Protein AF-A0A1M3D005-F1 (afdb_monomer_lite)

Radius of gyration: 16.4 Å; chains: 1; bounding box: 32×30×52 Å

Foldseek 3Di:
DDDPPPPCPPVNLVVLVVVLVVLVVVLVVLVVCVVVPVDDPVSVVVNVVSVQVNQQSVQVNVVCHDPSHRDPPVPVPDPPPDPD

Structure (mmCIF, N/CA/C/O backbone):
data_AF-A0A1M3D005-F1
#
_entry.id   AF-A0A1M3D005-F1
#
loop_
_atom_site.group_PDB
_atom_site.id
_atom_site.type_symbol
_atom_site.label_atom_id
_atom_site.label_alt_id
_atom_site.label_comp_id
_atom_site.label_asym_id
_atom_site.label_entity_id
_atom_site.label_seq_id
_atom_site.pdbx_PDB_ins_code
_atom_site.Cartn_x
_atom_site.Cartn_y
_atom_site.Cartn_z
_atom_site.occupancy
_atom_site.B_iso_or_equiv
_atom_site.auth_seq_id
_atom_site.auth_comp_id
_atom_site.auth_asym_id
_atom_site.auth_atom_id
_atom_site.pdbx_PDB_model_num
ATOM 1 N N . MET A 1 1 ? 14.731 4.132 -34.662 1.00 36.12 1 MET A N 1
ATOM 2 C CA . MET A 1 1 ? 13.857 4.205 -33.472 1.00 36.12 1 MET A CA 1
ATOM 3 C C . MET A 1 1 ? 14.470 3.314 -32.410 1.00 36.12 1 MET A C 1
ATOM 5 O O . MET A 1 1 ? 14.427 2.104 -32.565 1.00 36.12 1 MET A O 1
ATOM 9 N N . GLY A 1 2 ? 15.161 3.905 -31.433 1.00 36.41 2 GLY A N 1
ATOM 10 C CA . GLY A 1 2 ? 15.753 3.157 -30.324 1.00 36.41 2 GLY A CA 1
ATOM 11 C C . GLY A 1 2 ? 14.674 2.840 -29.299 1.00 36.41 2 GLY A C 1
ATOM 12 O O . GLY A 1 2 ? 13.957 3.742 -28.875 1.00 36.41 2 GLY A O 1
ATOM 13 N N . ILE A 1 3 ? 14.532 1.564 -28.956 1.00 46.50 3 ILE A N 1
ATOM 14 C CA . ILE A 1 3 ? 13.700 1.120 -27.841 1.00 46.50 3 ILE A CA 1
ATOM 15 C C . ILE A 1 3 ? 14.399 1.634 -26.582 1.00 46.50 3 ILE A C 1
ATOM 17 O O . ILE A 1 3 ? 15.539 1.264 -26.312 1.00 46.50 3 ILE A O 1
ATOM 21 N N . ILE A 1 4 ? 13.755 2.554 -25.868 1.00 46.72 4 ILE A N 1
ATOM 22 C CA . ILE A 1 4 ? 14.199 2.980 -24.543 1.00 46.72 4 ILE A CA 1
ATOM 23 C C . ILE A 1 4 ? 13.870 1.805 -23.620 1.00 46.72 4 ILE A C 1
ATOM 25 O O . ILE A 1 4 ? 12.757 1.697 -23.117 1.00 46.72 4 ILE A O 1
ATOM 29 N N . GLU A 1 5 ? 14.806 0.868 -23.474 1.00 46.97 5 GLU A N 1
ATOM 30 C CA . GLU A 1 5 ? 14.781 -0.077 -22.362 1.00 46.97 5 GLU A CA 1
ATOM 31 C C . GLU A 1 5 ? 15.025 0.732 -21.093 1.00 46.97 5 GLU A C 1
ATOM 33 O O . GLU A 1 5 ? 16.159 1.046 -20.722 1.00 46.97 5 GLU A O 1
ATOM 38 N N . GLU A 1 6 ? 13.928 1.118 -20.452 1.00 52.22 6 GLU A N 1
ATOM 39 C CA . GLU A 1 6 ? 13.904 1.715 -19.127 1.00 52.22 6 GLU A CA 1
ATOM 40 C C . GLU A 1 6 ? 14.343 0.639 -18.124 1.00 52.22 6 GLU A C 1
ATOM 42 O O . GLU A 1 6 ? 13.555 -0.035 -17.465 1.00 52.22 6 GLU A O 1
ATOM 47 N N . SER A 1 7 ? 15.653 0.401 -18.093 1.00 54.44 7 SER A N 1
ATOM 48 C CA . SER A 1 7 ? 16.301 -0.484 -17.141 1.00 54.44 7 SER A CA 1
ATOM 49 C C . SER A 1 7 ? 16.120 0.129 -15.760 1.00 54.44 7 SER A C 1
ATOM 51 O O . SER A 1 7 ? 16.900 0.993 -15.360 1.00 54.44 7 SER A O 1
ATOM 53 N N . ILE A 1 8 ? 15.087 -0.296 -15.029 1.00 56.56 8 ILE A N 1
ATOM 54 C CA . ILE A 1 8 ? 14.944 0.024 -13.608 1.00 56.56 8 ILE A CA 1
ATOM 55 C C . ILE A 1 8 ? 16.259 -0.385 -12.944 1.00 56.56 8 ILE A C 1
ATOM 57 O O . ILE A 1 8 ? 16.617 -1.566 -12.891 1.00 56.56 8 ILE A O 1
ATOM 61 N N . ASN A 1 9 ? 17.019 0.604 -12.476 1.00 66.19 9 ASN A N 1
ATOM 62 C CA . ASN A 1 9 ? 18.291 0.367 -11.822 1.00 66.19 9 ASN A CA 1
ATOM 63 C C . ASN A 1 9 ? 18.035 -0.574 -10.638 1.00 66.19 9 ASN A C 1
ATOM 65 O O . ASN A 1 9 ? 17.132 -0.346 -9.833 1.00 66.19 9 ASN A O 1
ATOM 69 N N . ARG A 1 10 ? 18.818 -1.649 -10.505 1.00 65.94 10 ARG A N 1
ATOM 70 C CA . ARG A 1 10 ? 18.643 -2.659 -9.443 1.00 65.94 10 ARG A CA 1
ATOM 71 C C . ARG A 1 10 ? 18.565 -2.033 -8.040 1.00 65.94 10 ARG A C 1
ATOM 73 O O . ARG A 1 10 ? 17.920 -2.593 -7.156 1.00 65.94 10 ARG A O 1
ATOM 80 N N . LYS A 1 11 ? 19.208 -0.875 -7.842 1.00 67.81 11 LYS A N 1
ATOM 81 C CA . LYS A 1 11 ? 19.136 -0.069 -6.612 1.00 67.81 11 LYS A CA 1
ATOM 82 C C . LYS A 1 11 ? 17.761 0.576 -6.396 1.00 67.81 11 LYS A C 1
ATOM 84 O O . LYS A 1 11 ? 17.259 0.529 -5.277 1.00 67.81 11 LYS A O 1
ATOM 89 N N . ASP A 1 12 ? 17.141 1.092 -7.450 1.00 74.94 12 ASP A N 1
ATOM 90 C CA . ASP A 1 12 ? 15.814 1.718 -7.401 1.00 74.94 12 ASP A CA 1
ATOM 91 C C . ASP A 1 12 ? 14.723 0.666 -7.168 1.00 74.94 12 ASP A C 1
ATOM 93 O O . ASP A 1 12 ? 13.830 0.869 -6.348 1.00 74.94 12 ASP A O 1
ATOM 97 N N . LEU A 1 13 ? 14.863 -0.522 -7.768 1.00 78.25 13 LEU A N 1
ATOM 98 C CA . LEU A 1 13 ? 13.972 -1.657 -7.502 1.00 78.25 13 LEU A CA 1
ATOM 99 C C . LEU A 1 13 ? 14.021 -2.102 -6.030 1.00 78.25 13 LEU A C 1
ATOM 101 O O . LEU A 1 13 ? 12.992 -2.412 -5.432 1.00 78.25 13 LEU A O 1
ATOM 105 N N . LEU A 1 14 ? 15.216 -2.147 -5.431 1.00 83.31 14 LEU A N 1
ATOM 106 C CA . LEU A 1 14 ? 15.376 -2.469 -4.008 1.00 83.31 14 LEU A CA 1
ATOM 107 C C . LEU A 1 14 ? 14.769 -1.385 -3.108 1.00 83.31 14 LEU A C 1
ATOM 109 O O . LEU A 1 14 ? 14.148 -1.714 -2.096 1.00 83.31 14 LEU A O 1
ATOM 113 N N . ALA A 1 15 ? 14.914 -0.112 -3.482 1.00 86.00 15 ALA A N 1
ATOM 114 C CA . ALA A 1 15 ? 14.321 1.005 -2.757 1.00 86.00 15 ALA A CA 1
ATOM 115 C C . ALA A 1 15 ? 12.783 0.967 -2.802 1.00 86.00 15 ALA A C 1
ATOM 117 O O . ALA A 1 15 ? 12.145 1.073 -1.754 1.00 86.00 15 ALA A O 1
ATOM 118 N N . GLU A 1 16 ? 12.183 0.735 -3.973 1.00 85.19 16 GLU A N 1
ATOM 119 C CA . GLU A 1 16 ? 10.724 0.621 -4.114 1.00 85.19 16 GLU A CA 1
ATOM 120 C C . GLU A 1 16 ? 10.176 -0.616 -3.386 1.00 85.19 16 GLU A C 1
ATOM 122 O O . GLU A 1 16 ? 9.153 -0.523 -2.710 1.00 85.19 16 GLU A O 1
ATOM 127 N N . LYS A 1 17 ? 10.888 -1.754 -3.394 1.00 86.88 17 LYS A N 1
ATOM 128 C CA . LYS A 1 17 ? 10.507 -2.932 -2.590 1.00 86.88 17 LYS A CA 1
ATOM 129 C C . LYS A 1 17 ? 10.523 -2.651 -1.087 1.00 86.88 17 LYS A C 1
ATOM 131 O O . LYS A 1 17 ? 9.604 -3.061 -0.380 1.00 86.88 17 LYS A O 1
ATOM 136 N N . LYS A 1 18 ? 11.541 -1.944 -0.587 1.00 91.75 18 LYS A N 1
ATOM 137 C CA . LYS A 1 18 ? 11.606 -1.553 0.829 1.00 91.75 18 LYS A CA 1
ATOM 138 C C . LYS A 1 18 ? 10.455 -0.612 1.191 1.00 91.75 18 LYS A C 1
ATOM 140 O O . LYS A 1 18 ? 9.795 -0.802 2.209 1.00 91.75 18 LYS A O 1
ATOM 145 N N . LYS A 1 19 ? 10.169 0.356 0.322 1.00 90.44 19 LYS A N 1
ATOM 146 C CA . LYS A 1 19 ? 9.040 1.276 0.477 1.00 90.44 19 LYS A CA 1
ATOM 147 C C . LYS A 1 19 ? 7.696 0.543 0.490 1.00 90.44 19 LYS A C 1
ATOM 149 O O . LYS A 1 19 ? 6.852 0.860 1.323 1.00 90.44 19 LYS A O 1
ATOM 154 N N . LEU A 1 20 ? 7.512 -0.464 -0.369 1.00 90.06 20 LEU A N 1
ATOM 155 C CA . LEU A 1 20 ? 6.321 -1.316 -0.361 1.00 90.06 20 LEU A CA 1
ATOM 156 C C . LEU A 1 20 ? 6.152 -2.032 0.984 1.00 90.06 20 LEU A C 1
ATOM 158 O O . LEU A 1 20 ? 5.070 -2.006 1.561 1.00 90.06 20 LEU A O 1
ATOM 162 N N . GLN A 1 21 ? 7.226 -2.621 1.518 1.00 92.06 21 GLN A N 1
ATOM 163 C CA . GLN A 1 21 ? 7.190 -3.292 2.822 1.00 92.06 21 GLN A CA 1
ATOM 164 C C . GLN A 1 21 ? 6.802 -2.337 3.960 1.00 92.06 21 GLN A C 1
ATOM 166 O O . GLN A 1 21 ? 6.008 -2.704 4.826 1.00 92.06 21 GLN A O 1
ATOM 171 N N . GLU A 1 22 ? 7.328 -1.111 3.955 1.00 94.81 22 GLU A N 1
ATOM 172 C CA . GLU A 1 22 ? 6.971 -0.088 4.944 1.00 94.81 22 GLU A CA 1
ATOM 173 C C . GLU A 1 22 ? 5.500 0.338 4.827 1.00 94.81 22 GLU A C 1
ATOM 175 O O . GLU A 1 22 ? 4.824 0.483 5.846 1.00 94.81 22 GLU A O 1
ATOM 180 N N . LEU A 1 23 ? 4.980 0.498 3.605 1.00 92.12 23 LEU A N 1
ATOM 181 C CA . LEU A 1 23 ? 3.574 0.837 3.369 1.00 92.12 23 LEU A CA 1
ATOM 182 C C . LEU A 1 23 ? 2.625 -0.284 3.813 1.00 92.12 23 LEU A C 1
ATOM 184 O O . LEU A 1 23 ? 1.657 0.000 4.511 1.00 92.12 23 LEU A O 1
ATOM 188 N N . LEU A 1 24 ? 2.934 -1.543 3.490 1.00 90.88 24 LEU A N 1
ATOM 189 C CA . LEU A 1 24 ? 2.151 -2.711 3.921 1.00 90.88 24 LEU A CA 1
ATOM 190 C C . LEU A 1 24 ? 2.143 -2.870 5.445 1.00 90.88 24 LEU A C 1
ATOM 192 O O . LEU A 1 24 ? 1.147 -3.286 6.033 1.00 90.88 24 LEU A O 1
ATOM 196 N N . LYS A 1 25 ? 3.255 -2.537 6.112 1.00 94.12 25 LYS A N 1
ATOM 197 C CA . LYS A 1 25 ? 3.305 -2.528 7.576 1.00 94.12 25 LYS A CA 1
ATOM 198 C C . LYS A 1 25 ? 2.366 -1.463 8.151 1.00 94.12 25 LYS A C 1
ATOM 200 O O . LYS A 1 25 ? 1.590 -1.775 9.048 1.00 94.12 25 LYS A O 1
ATOM 205 N N . LYS A 1 26 ? 2.405 -0.241 7.610 1.00 92.00 26 LYS A N 1
ATOM 206 C CA . LYS A 1 26 ? 1.523 0.851 8.044 1.00 92.00 26 LYS A CA 1
ATOM 207 C C . LYS A 1 26 ? 0.050 0.559 7.772 1.00 92.00 26 LYS A C 1
ATOM 209 O O . LYS A 1 26 ? -0.780 0.858 8.618 1.00 92.00 26 LYS A O 1
ATOM 214 N N . GLU A 1 27 ? -0.274 -0.055 6.634 1.00 93.31 27 GLU A N 1
ATOM 215 C CA . GLU A 1 27 ? -1.638 -0.511 6.347 1.00 93.31 27 GLU A CA 1
ATOM 216 C C . GLU A 1 27 ? -2.145 -1.428 7.464 1.00 93.31 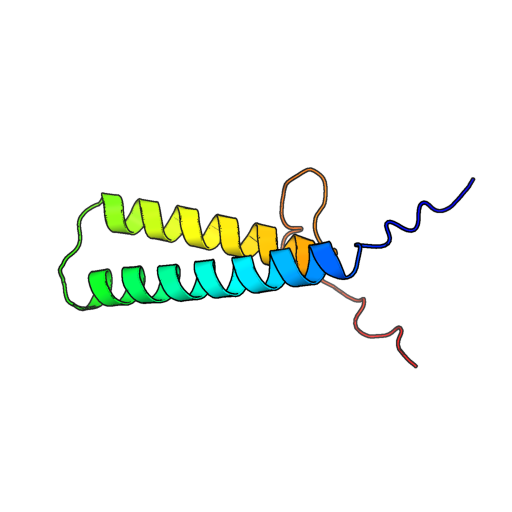27 GLU A C 1
ATOM 218 O O . GLU A 1 27 ? -3.191 -1.153 8.044 1.00 93.31 27 GLU A O 1
ATOM 223 N N . LYS A 1 28 ? -1.360 -2.443 7.846 1.00 92.19 28 LYS A N 1
ATOM 224 C CA . LYS A 1 28 ? -1.721 -3.364 8.934 1.00 92.19 28 LYS A CA 1
ATOM 225 C C . LYS A 1 28 ? -1.873 -2.674 10.287 1.00 92.19 28 LYS A C 1
ATOM 227 O O . LYS A 1 28 ? -2.758 -3.041 11.051 1.00 92.19 28 LYS A O 1
ATOM 232 N N . GLU A 1 29 ? -1.019 -1.704 10.607 1.00 91.38 29 GLU A N 1
ATOM 233 C CA . GLU A 1 29 ? -1.112 -0.936 11.857 1.00 91.38 29 GLU A CA 1
ATOM 234 C C . GLU A 1 29 ? -2.415 -0.121 11.917 1.00 91.38 29 GLU A C 1
ATOM 236 O O . GLU A 1 29 ? -3.098 -0.114 12.947 1.00 91.38 29 GLU A O 1
ATOM 241 N N . ILE A 1 30 ? -2.802 0.507 10.802 1.00 89.00 30 ILE A N 1
ATOM 242 C CA . ILE A 1 30 ? -4.057 1.259 10.696 1.00 89.00 30 ILE A CA 1
ATOM 243 C C . ILE A 1 30 ? -5.256 0.308 10.719 1.00 89.00 30 ILE A C 1
ATOM 245 O O . ILE A 1 30 ? -6.180 0.530 11.493 1.00 89.00 30 ILE A O 1
ATOM 249 N N . GLU A 1 31 ? -5.243 -0.782 9.947 1.00 88.69 31 GLU A N 1
ATOM 250 C CA . GLU A 1 31 ? -6.308 -1.797 9.963 1.00 88.69 31 GLU A CA 1
ATOM 251 C C . GLU A 1 31 ? -6.503 -2.404 11.354 1.00 88.69 31 GLU A C 1
ATOM 253 O O . GLU A 1 31 ? -7.638 -2.586 11.800 1.00 88.69 31 GLU A O 1
ATOM 258 N N . HIS A 1 32 ? -5.412 -2.673 12.071 1.00 89.69 32 HIS A N 1
ATOM 259 C CA . HIS A 1 32 ? -5.479 -3.139 13.448 1.00 89.69 32 HIS A CA 1
ATOM 260 C C . HIS A 1 32 ? -6.129 -2.089 14.355 1.00 89.69 32 HIS A C 1
ATOM 262 O O . HIS A 1 32 ? -7.064 -2.423 15.075 1.00 89.69 32 HIS A O 1
ATOM 268 N N . SER A 1 33 ? -5.707 -0.824 14.259 1.00 86.25 33 SER A N 1
ATOM 269 C CA . SER A 1 33 ? -6.274 0.298 15.028 1.00 86.25 33 SER A CA 1
ATOM 270 C C . SER A 1 33 ? -7.773 0.495 14.755 1.00 86.25 33 SER A C 1
ATOM 272 O O . SER A 1 33 ? -8.562 0.680 15.683 1.00 86.25 33 SER A O 1
ATOM 274 N N . LEU A 1 34 ? -8.183 0.370 13.488 1.00 85.06 34 LEU A N 1
ATOM 275 C CA . LEU A 1 34 ? -9.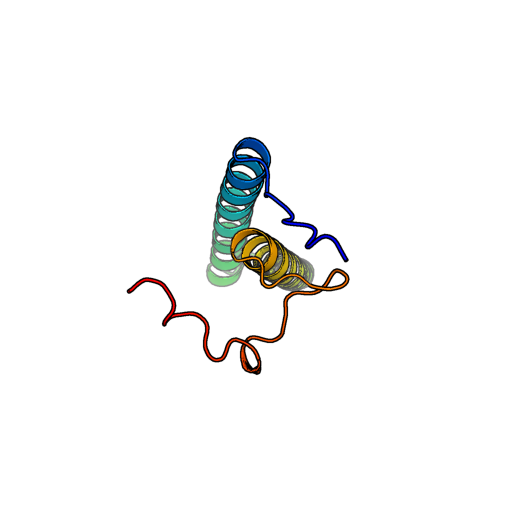586 0.391 13.065 1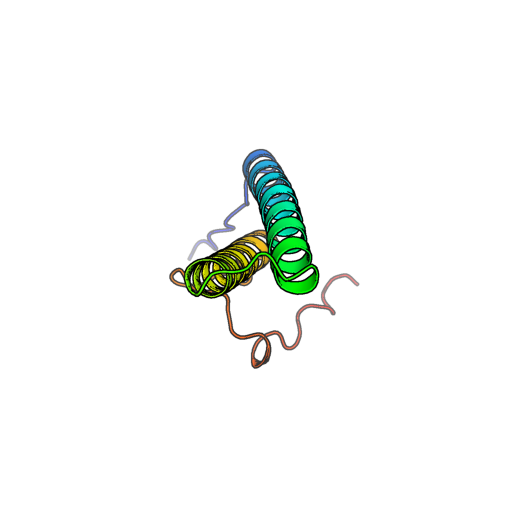.00 85.06 34 LEU A CA 1
ATOM 276 C C . LEU A 1 34 ? -10.375 -0.785 13.659 1.00 85.06 34 LEU A C 1
ATOM 278 O O . LEU A 1 34 ? -11.506 -0.606 14.105 1.00 85.06 34 LEU A O 1
ATOM 282 N N . THR A 1 35 ? -9.771 -1.974 13.702 1.00 84.38 35 THR A N 1
ATOM 283 C CA . THR A 1 35 ? -10.403 -3.204 14.207 1.00 84.38 35 THR A CA 1
ATOM 284 C C . THR A 1 35 ? -10.574 -3.191 15.726 1.00 84.38 35 THR A C 1
ATOM 286 O O . THR A 1 35 ? -11.602 -3.638 16.229 1.00 84.38 35 THR A O 1
ATOM 289 N N . VAL A 1 36 ? -9.599 -2.665 16.475 1.00 86.69 36 VAL A N 1
ATOM 290 C CA . VAL A 1 36 ? -9.658 -2.585 17.949 1.00 86.69 36 VAL A CA 1
ATOM 291 C C . VAL A 1 36 ? -10.507 -1.415 18.461 1.00 86.69 36 VAL A C 1
ATOM 293 O O . VAL A 1 36 ? -10.611 -1.212 19.668 1.00 86.69 36 VAL A O 1
ATOM 296 N N . GLY A 1 37 ? -11.149 -0.658 17.564 1.00 73.62 37 GLY A N 1
ATOM 297 C CA . GLY A 1 37 ? -12.112 0.388 17.916 1.00 73.62 37 GLY A CA 1
ATOM 298 C C . GLY A 1 37 ? -11.490 1.733 18.295 1.00 73.62 37 GLY A C 1
ATOM 299 O O . GLY A 1 37 ? -12.210 2.644 18.694 1.00 73.62 37 GLY A O 1
ATOM 300 N N . THR A 1 38 ? -10.174 1.894 18.145 1.00 69.94 38 THR A N 1
ATOM 301 C CA . THR A 1 38 ? -9.485 3.180 18.299 1.00 69.94 38 THR A CA 1
ATOM 302 C C . THR A 1 38 ? -9.409 3.867 16.936 1.00 69.94 38 THR A C 1
ATOM 304 O O . THR A 1 38 ? -8.354 3.869 16.303 1.00 69.94 38 THR A O 1
ATOM 307 N N . TYR A 1 39 ? -10.533 4.395 16.442 1.00 70.94 39 TYR A N 1
ATOM 308 C CA . TYR A 1 39 ? -10.578 5.045 15.129 1.00 70.94 39 TYR A CA 1
ATOM 309 C C . TYR A 1 39 ? -11.212 6.432 15.149 1.00 70.94 39 TYR A C 1
ATOM 311 O O . TYR A 1 39 ? -12.166 6.701 15.877 1.00 70.94 39 TYR A O 1
ATOM 319 N N . SER A 1 40 ? -10.687 7.296 14.283 1.00 74.56 40 SER A N 1
ATOM 320 C CA . SER A 1 40 ? -11.312 8.543 13.850 1.00 74.56 40 SER A CA 1
ATOM 321 C C . SER A 1 40 ? -11.632 8.461 12.351 1.00 74.56 40 SER A C 1
ATOM 323 O O . SER A 1 40 ? -11.162 7.562 11.649 1.00 74.56 40 SER A O 1
ATOM 325 N N . GLU A 1 41 ? -12.433 9.395 11.827 1.00 77.94 41 GLU A N 1
ATOM 326 C CA . GLU A 1 41 ? -12.660 9.517 10.374 1.00 77.94 41 GLU A CA 1
ATOM 327 C C . GLU A 1 41 ? -11.330 9.671 9.604 1.00 77.94 41 GLU A C 1
ATOM 329 O O . GLU A 1 41 ? -11.176 9.171 8.486 1.00 77.94 41 GLU A O 1
ATOM 334 N N . ASP A 1 42 ? -10.328 10.275 10.248 1.00 84.25 42 ASP A N 1
ATOM 335 C CA . ASP A 1 42 ? -8.985 10.441 9.698 1.00 84.25 42 ASP A CA 1
ATOM 336 C C . ASP A 1 42 ? -8.265 9.105 9.484 1.00 84.25 42 ASP A C 1
ATOM 338 O O . ASP A 1 42 ? -7.552 8.958 8.494 1.00 84.25 42 ASP A O 1
ATOM 342 N N . SER A 1 43 ? -8.504 8.097 10.331 1.00 83.69 43 SER A N 1
ATOM 343 C CA . SER A 1 43 ? -7.902 6.763 10.187 1.00 83.69 43 SER A CA 1
ATOM 344 C C . SER A 1 43 ? -8.344 6.065 8.894 1.00 83.69 43 SER A C 1
ATOM 346 O O . SER A 1 43 ? -7.545 5.409 8.227 1.00 83.69 43 SER A O 1
ATOM 348 N N . TRP A 1 44 ? -9.605 6.245 8.484 1.00 84.88 44 TRP A N 1
ATOM 349 C CA . TRP A 1 44 ? -10.110 5.714 7.213 1.00 84.88 44 TRP A CA 1
ATOM 350 C C . TRP A 1 44 ? -9.529 6.453 6.007 1.00 84.88 44 TRP A C 1
ATOM 352 O O . TRP A 1 44 ? -9.175 5.821 5.008 1.00 84.88 44 TRP A O 1
ATOM 362 N N . ARG A 1 45 ? -9.389 7.782 6.098 1.00 88.19 45 ARG A N 1
ATOM 363 C CA . ARG A 1 45 ? -8.730 8.588 5.055 1.00 88.19 45 ARG A CA 1
ATOM 364 C C . ARG A 1 45 ? -7.261 8.203 4.905 1.00 88.19 45 ARG A C 1
ATOM 366 O O . ARG A 1 45 ? -6.776 8.068 3.780 1.00 88.19 45 ARG A O 1
ATOM 373 N N . GLU A 1 46 ? -6.566 7.985 6.017 1.00 89.31 46 GLU A N 1
ATOM 374 C CA . GLU A 1 46 ? -5.175 7.544 6.022 1.00 89.31 46 GLU A CA 1
ATOM 375 C C . GLU A 1 46 ? -5.029 6.157 5.388 1.00 89.31 46 GLU A C 1
ATOM 377 O O . GLU A 1 46 ? -4.191 5.986 4.500 1.00 89.31 46 GLU A O 1
ATOM 382 N N . LEU A 1 47 ? -5.899 5.202 5.738 1.00 88.81 47 LEU A N 1
ATOM 383 C CA . LEU A 1 47 ? -5.908 3.866 5.134 1.00 88.81 47 LEU A CA 1
ATOM 384 C C . LEU A 1 47 ? -6.060 3.925 3.607 1.00 88.81 47 LEU A C 1
ATOM 386 O O . LEU A 1 47 ? -5.301 3.283 2.880 1.00 88.81 47 LEU A O 1
ATOM 390 N N . GLN A 1 48 ? -7.006 4.723 3.105 1.00 88.19 48 GLN A N 1
ATOM 391 C CA . GLN A 1 48 ? -7.218 4.896 1.662 1.00 88.19 48 GLN A CA 1
ATOM 392 C C . GLN A 1 48 ? -5.993 5.518 0.974 1.00 88.19 48 GLN A C 1
ATOM 394 O O . GLN A 1 48 ? -5.570 5.061 -0.089 1.00 88.19 48 GLN A O 1
ATOM 399 N N . CYS A 1 49 ? -5.368 6.515 1.606 1.00 90.31 49 CYS A N 1
ATOM 400 C CA . CYS A 1 49 ? -4.137 7.130 1.111 1.00 90.31 49 CYS A CA 1
ATOM 401 C C . CYS A 1 49 ? -2.975 6.123 1.043 1.00 90.31 49 CYS A C 1
ATOM 403 O O . CYS A 1 49 ? -2.222 6.109 0.064 1.00 90.31 49 CYS A O 1
ATOM 405 N N . ILE A 1 50 ? -2.829 5.255 2.050 1.00 90.06 50 ILE A N 1
ATOM 406 C CA . ILE A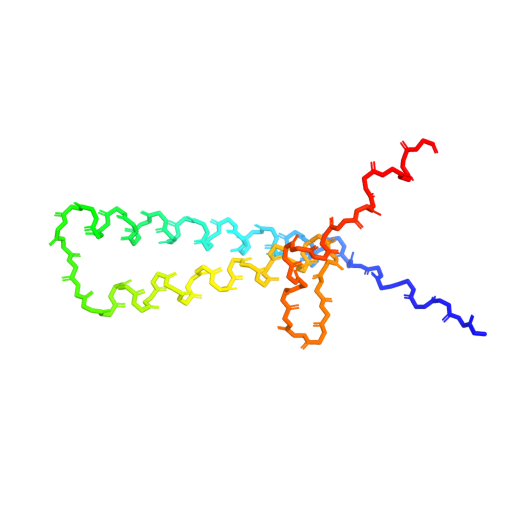 1 50 ? -1.803 4.204 2.055 1.00 90.06 50 ILE A CA 1
ATOM 407 C C . ILE A 1 50 ? -2.067 3.168 0.962 1.00 90.06 50 ILE A C 1
ATOM 409 O O . ILE A 1 50 ? -1.150 2.870 0.198 1.00 90.06 50 ILE A O 1
ATOM 413 N N . ARG A 1 51 ? -3.302 2.686 0.812 1.00 89.44 51 ARG A N 1
ATOM 414 C CA . ARG A 1 51 ? -3.676 1.723 -0.239 1.00 89.44 51 ARG A CA 1
ATOM 415 C C . ARG A 1 51 ? -3.415 2.243 -1.649 1.00 89.44 51 ARG A C 1
ATOM 417 O O . ARG A 1 51 ? -2.907 1.514 -2.503 1.00 89.44 51 ARG A O 1
ATOM 424 N N . HIS A 1 52 ? -3.684 3.524 -1.887 1.00 87.88 52 HIS A N 1
ATOM 425 C CA . HIS A 1 52 ? -3.354 4.162 -3.159 1.00 87.88 52 HIS A CA 1
ATOM 426 C C . HIS A 1 52 ? -1.833 4.203 -3.402 1.00 87.88 52 HIS A C 1
ATOM 428 O O . HIS A 1 52 ? -1.361 3.843 -4.481 1.00 87.88 52 HIS A O 1
ATOM 434 N N . LYS A 1 53 ? -1.036 4.550 -2.380 1.00 87.81 53 LYS A N 1
ATOM 435 C CA . LYS A 1 53 ? 0.436 4.527 -2.467 1.00 87.81 53 LYS A CA 1
ATOM 436 C C . LYS A 1 53 ? 0.995 3.121 -2.696 1.00 87.81 53 LYS A C 1
ATOM 438 O O . LYS A 1 53 ? 1.953 2.991 -3.454 1.00 87.81 53 LYS A O 1
ATOM 443 N N . ILE A 1 54 ? 0.410 2.098 -2.069 1.00 88.50 54 ILE A N 1
ATO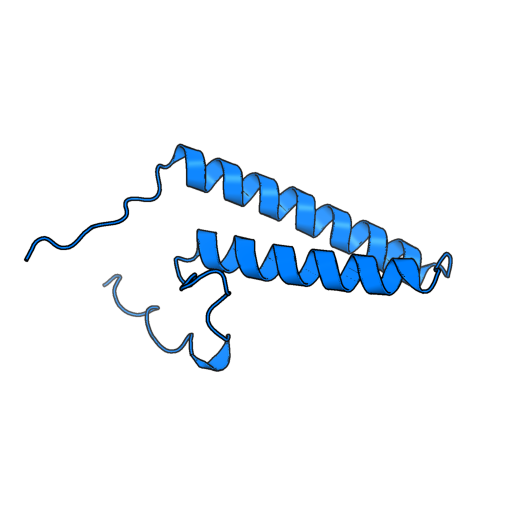M 444 C CA . ILE A 1 54 ? 0.752 0.686 -2.302 1.00 88.50 54 ILE A CA 1
ATOM 445 C C . ILE A 1 54 ? 0.535 0.355 -3.775 1.00 88.50 54 ILE A C 1
ATOM 447 O O . ILE A 1 54 ? 1.483 -0.051 -4.436 1.00 88.50 54 ILE A O 1
ATOM 451 N N . SER A 1 55 ? -0.652 0.653 -4.307 1.00 84.69 55 SER A N 1
ATOM 452 C CA . SER A 1 55 ? -0.999 0.379 -5.708 1.00 84.69 55 SER A CA 1
ATOM 453 C C . SER A 1 55 ? -0.017 1.033 -6.689 1.00 84.69 55 SER A C 1
ATOM 455 O O . SER A 1 55 ? 0.436 0.401 -7.642 1.00 84.69 55 SER A O 1
ATOM 457 N N . ILE A 1 56 ? 0.372 2.288 -6.434 1.00 83.50 56 ILE A N 1
ATOM 458 C CA . ILE A 1 56 ? 1.391 2.997 -7.223 1.00 83.50 56 ILE A CA 1
ATOM 459 C C . ILE A 1 56 ? 2.751 2.292 -7.145 1.00 83.50 56 ILE A C 1
ATOM 461 O O . ILE A 1 56 ? 3.398 2.088 -8.170 1.00 83.50 56 ILE A O 1
ATOM 465 N N . THR A 1 57 ? 3.217 1.946 -5.943 1.00 84.06 57 THR A N 1
ATOM 466 C CA . THR A 1 57 ? 4.530 1.312 -5.766 1.00 84.06 57 THR A CA 1
ATOM 467 C C . THR A 1 57 ? 4.559 -0.108 -6.342 1.00 84.06 57 THR A C 1
ATOM 469 O O . THR A 1 57 ? 5.543 -0.465 -6.984 1.00 84.06 57 THR A O 1
ATOM 472 N N . GLU A 1 58 ? 3.493 -0.896 -6.204 1.00 83.88 58 GLU A N 1
ATOM 473 C CA . GLU A 1 58 ? 3.363 -2.209 -6.853 1.00 83.88 58 GLU A CA 1
ATOM 474 C C . GLU A 1 58 ? 3.405 -2.083 -8.376 1.00 83.88 58 GLU A C 1
ATOM 476 O O . GLU A 1 58 ? 4.159 -2.795 -9.034 1.00 83.88 58 GLU A O 1
ATOM 481 N N . ALA A 1 59 ? 2.682 -1.116 -8.945 1.00 78.62 59 ALA A N 1
ATOM 482 C CA . ALA A 1 59 ? 2.726 -0.857 -10.377 1.00 78.62 59 ALA A CA 1
ATOM 483 C C . ALA A 1 59 ? 4.124 -0.447 -10.863 1.00 78.62 59 ALA A C 1
ATOM 485 O O . ALA A 1 59 ? 4.536 -0.870 -11.942 1.00 78.62 59 ALA A O 1
ATOM 486 N N . LYS A 1 60 ? 4.873 0.339 -10.077 1.00 79.56 60 LYS A N 1
ATOM 487 C CA . LYS A 1 60 ? 6.268 0.694 -10.393 1.00 79.56 60 LYS A CA 1
ATOM 488 C C . LYS A 1 60 ? 7.196 -0.517 -10.366 1.00 79.56 60 LYS A C 1
ATOM 490 O O . LYS A 1 60 ? 8.072 -0.620 -11.217 1.00 79.56 60 LYS A O 1
ATOM 495 N N . ILE A 1 61 ? 7.014 -1.417 -9.399 1.00 80.62 61 ILE A N 1
ATOM 496 C CA . ILE A 1 61 ? 7.810 -2.646 -9.276 1.00 80.62 61 ILE A CA 1
ATOM 497 C C . ILE A 1 61 ? 7.511 -3.603 -10.433 1.00 80.62 61 ILE A C 1
ATOM 499 O O . ILE A 1 61 ? 8.439 -4.168 -11.007 1.00 80.62 61 ILE A O 1
ATOM 503 N N . ASP A 1 62 ? 6.236 -3.749 -10.787 1.00 76.31 62 ASP A N 1
ATOM 504 C CA . ASP A 1 62 ? 5.774 -4.671 -11.827 1.00 76.31 62 ASP A CA 1
ATOM 505 C C . ASP A 1 62 ? 5.896 -4.083 -13.247 1.00 76.31 62 ASP A C 1
ATOM 507 O O . ASP A 1 62 ? 5.542 -4.739 -14.225 1.00 76.31 62 ASP A O 1
ATOM 511 N N . GLY A 1 63 ? 6.362 -2.835 -13.380 1.00 69.38 63 GLY A N 1
ATOM 512 C CA . GLY A 1 63 ? 6.468 -2.126 -14.660 1.00 69.38 63 GLY A CA 1
ATOM 513 C C . GLY A 1 63 ? 5.118 -1.758 -15.292 1.00 69.38 63 GLY A C 1
ATOM 514 O O . GLY A 1 63 ? 5.076 -1.248 -16.407 1.00 69.38 63 GLY A O 1
ATOM 515 N N . SER A 1 64 ? 4.003 -1.975 -14.586 1.00 69.25 64 SER A N 1
ATOM 516 C CA . SER A 1 64 ? 2.642 -1.625 -15.007 1.00 69.25 64 SER A CA 1
ATOM 517 C C . SER A 1 64 ? 2.241 -0.211 -14.559 1.00 69.25 64 SER A C 1
ATOM 519 O O . SER A 1 64 ? 1.097 0.016 -14.159 1.00 69.25 64 SER A O 1
ATOM 521 N N . PHE A 1 65 ? 3.197 0.722 -14.563 1.00 66.50 65 PHE A N 1
ATOM 522 C CA . PHE A 1 65 ? 3.030 2.118 -14.160 1.00 66.50 65 PHE A CA 1
ATOM 523 C C . PHE A 1 65 ? 3.113 3.010 -15.397 1.00 66.50 65 PHE A C 1
ATOM 525 O O . PHE A 1 65 ? 4.138 3.037 -16.072 1.00 66.50 65 PHE A O 1
ATOM 532 N N . TYR A 1 66 ? 2.038 3.732 -15.708 1.00 52.72 66 TYR A N 1
ATOM 533 C CA . TYR A 1 66 ? 1.977 4.592 -16.889 1.00 52.72 66 TYR A CA 1
ATOM 534 C C . TYR A 1 66 ? 1.330 5.928 -16.524 1.00 52.72 66 TYR A C 1
ATOM 536 O O . TYR A 1 66 ? 0.277 5.961 -15.894 1.00 52.72 66 TYR A O 1
ATOM 544 N N . ASN A 1 67 ? 1.967 7.041 -16.904 1.00 55.81 67 ASN A N 1
ATOM 545 C CA . ASN A 1 67 ? 1.480 8.408 -16.662 1.00 55.81 67 ASN A CA 1
ATOM 546 C C . ASN A 1 67 ? 1.088 8.731 -15.204 1.00 55.81 67 ASN A C 1
ATOM 548 O O . ASN A 1 67 ? 0.152 9.489 -14.967 1.00 55.81 67 ASN A O 1
ATOM 552 N N . GLY A 1 68 ? 1.816 8.199 -14.218 1.00 58.22 68 GLY A N 1
ATOM 553 C CA . GLY A 1 68 ? 1.609 8.545 -12.805 1.00 58.22 68 GLY A CA 1
ATOM 554 C C . GLY A 1 68 ? 0.553 7.712 -12.075 1.00 58.22 68 GLY A C 1
ATOM 555 O O . GLY A 1 68 ? 0.444 7.839 -10.859 1.00 58.22 68 GLY A O 1
ATOM 556 N N . GLU A 1 69 ? -0.151 6.824 -12.778 1.00 59.56 69 GLU A N 1
ATOM 557 C CA . GLU A 1 69 ? -1.211 5.980 -12.225 1.00 59.56 69 GLU A CA 1
ATOM 558 C C . GLU A 1 69 ? -0.882 4.484 -12.410 1.00 59.56 69 GLU A C 1
ATOM 560 O O . GLU A 1 69 ? -0.232 4.094 -13.393 1.00 59.56 69 GLU A O 1
ATOM 565 N N . PRO A 1 70 ? -1.309 3.610 -11.478 1.00 61.88 70 PRO A N 1
ATOM 566 C CA . PRO A 1 70 ? -1.269 2.174 -11.701 1.00 61.88 70 PRO A CA 1
ATOM 567 C C . PRO A 1 70 ? -2.241 1.816 -12.829 1.00 61.88 70 PRO A C 1
ATOM 569 O O . PRO A 1 70 ? -3.409 2.207 -12.805 1.00 61.88 70 PRO A O 1
ATOM 572 N N . VAL A 1 71 ? -1.777 1.051 -13.822 1.00 60.41 71 VAL A N 1
ATOM 573 C CA . VAL A 1 71 ? -2.672 0.526 -14.861 1.00 60.41 71 VAL A CA 1
ATOM 574 C C . VAL A 1 71 ? -3.774 -0.296 -14.172 1.00 60.41 71 VAL A C 1
ATOM 576 O O . VAL A 1 71 ? -3.445 -1.166 -13.357 1.00 60.41 71 VAL A O 1
ATOM 579 N N . PRO A 1 72 ? -5.067 -0.045 -14.467 1.00 56.16 72 PRO A N 1
ATOM 580 C CA . PRO A 1 72 ? -6.174 -0.765 -13.853 1.00 56.16 72 PRO A CA 1
ATOM 581 C C . PRO A 1 72 ? -5.964 -2.276 -13.919 1.00 56.16 72 PRO A C 1
ATOM 583 O O . PRO A 1 72 ? -5.599 -2.819 -14.961 1.00 56.16 72 PRO A O 1
ATOM 586 N N . GLN A 1 73 ? -6.242 -2.970 -12.817 1.00 50.44 73 GLN A N 1
ATOM 587 C CA . GLN A 1 73 ? -6.051 -4.419 -12.692 1.00 50.44 73 GLN A CA 1
ATOM 588 C C . GLN A 1 73 ? -6.820 -5.221 -13.768 1.00 50.44 73 GLN A C 1
ATOM 590 O O . GLN A 1 73 ? -6.437 -6.336 -14.108 1.00 50.44 73 GLN A O 1
ATOM 595 N N . THR A 1 74 ? -7.862 -4.631 -14.361 1.00 50.50 74 THR A N 1
ATOM 596 C CA . THR A 1 74 ? -8.644 -5.178 -15.482 1.00 50.50 74 THR A CA 1
ATOM 597 C C . THR A 1 74 ? -7.905 -5.168 -16.828 1.00 50.50 74 THR A C 1
ATOM 599 O O . THR A 1 74 ? -8.260 -5.937 -17.715 1.00 50.50 74 THR A O 1
ATOM 602 N N . LEU A 1 75 ? -6.865 -4.341 -16.984 1.00 47.75 75 LEU A N 1
ATOM 603 C CA . LEU A 1 75 ? -5.982 -4.280 -18.157 1.00 47.75 75 LEU A CA 1
ATOM 604 C C . LEU A 1 75 ? -4.684 -5.086 -17.967 1.00 47.75 75 LEU A C 1
ATOM 606 O O . LEU A 1 75 ? -3.875 -5.175 -18.887 1.00 47.75 75 LEU A O 1
ATOM 610 N N . ARG A 1 76 ? -4.496 -5.734 -16.808 1.00 50.84 76 ARG A N 1
ATOM 611 C CA . ARG A 1 76 ? -3.362 -6.627 -16.490 1.00 50.84 76 ARG A CA 1
ATOM 612 C C . ARG A 1 76 ? -3.429 -7.986 -17.213 1.00 50.84 76 ARG A C 1
ATOM 614 O O . ARG A 1 76 ? -2.892 -8.979 -16.725 1.00 50.84 76 ARG A O 1
ATOM 621 N N . MET A 1 77 ? -4.099 -8.064 -18.365 1.00 44.50 77 MET A N 1
ATOM 622 C CA . MET A 1 77 ? -4.202 -9.302 -19.132 1.00 44.50 77 MET A CA 1
ATOM 623 C C . MET A 1 77 ? -2.966 -9.509 -20.016 1.00 44.50 77 MET A C 1
ATOM 625 O O . MET A 1 77 ? -2.725 -8.768 -20.966 1.00 44.50 77 MET A O 1
ATOM 629 N N . SER A 1 78 ? -2.253 -10.596 -19.704 1.00 44.12 78 SER A N 1
ATOM 630 C CA . SER A 1 78 ? -1.349 -11.342 -20.590 1.00 44.12 78 SER A CA 1
ATOM 631 C C . SER A 1 78 ? 0.063 -10.784 -20.802 1.00 44.12 78 SER A C 1
ATOM 633 O O . SER A 1 78 ? 0.431 -10.441 -21.917 1.00 44.12 78 SER A O 1
ATOM 635 N N . ASN A 1 79 ? 0.914 -10.825 -19.772 1.00 40.69 79 ASN A N 1
ATOM 636 C CA . ASN A 1 79 ? 2.366 -10.971 -19.989 1.00 40.69 79 ASN A CA 1
ATOM 637 C C . ASN A 1 79 ? 3.012 -12.059 -19.106 1.00 40.69 79 ASN A C 1
ATOM 639 O O . ASN A 1 79 ? 4.229 -12.117 -18.975 1.00 40.69 79 ASN A O 1
ATOM 643 N N . THR A 1 80 ? 2.221 -12.983 -18.552 1.00 44.09 80 THR A N 1
ATOM 644 C CA . THR A 1 80 ? 2.728 -14.175 -17.845 1.00 44.09 80 THR A CA 1
ATOM 645 C C . THR A 1 80 ? 3.166 -15.319 -18.772 1.00 44.09 80 THR A C 1
ATOM 647 O O . THR A 1 80 ? 3.477 -16.390 -18.275 1.00 44.09 80 THR A O 1
ATOM 650 N N . ASN A 1 81 ? 3.256 -15.106 -20.093 1.00 41.44 81 ASN A N 1
ATOM 651 C CA . ASN A 1 81 ? 3.687 -16.125 -21.067 1.00 41.44 81 ASN A CA 1
ATOM 652 C C . ASN A 1 81 ? 4.779 -15.616 -22.031 1.00 41.44 81 ASN A C 1
ATOM 654 O O . ASN A 1 81 ? 4.626 -15.683 -23.248 1.00 41.44 81 ASN A O 1
ATOM 658 N N . LYS A 1 82 ? 5.884 -15.066 -21.509 1.00 39.34 82 LYS A N 1
ATOM 659 C CA . LYS A 1 82 ? 7.106 -14.813 -22.311 1.00 39.34 82 LYS A CA 1
ATOM 660 C C . LYS A 1 82 ? 8.412 -15.227 -21.621 1.00 39.34 82 LYS A C 1
ATOM 662 O O . LYS A 1 82 ? 9.476 -14.726 -21.966 1.00 39.34 82 LYS A O 1
ATOM 667 N N . TYR A 1 83 ? 8.324 -16.151 -20.669 1.00 44.19 83 TYR A N 1
ATOM 668 C CA . TYR A 1 83 ? 9.486 -16.875 -20.154 1.00 44.19 83 TYR A CA 1
ATOM 669 C C . TYR A 1 83 ? 9.324 -18.372 -20.456 1.00 44.19 83 TYR A C 1
ATOM 671 O O . TYR A 1 83 ? 9.258 -19.183 -19.539 1.00 44.19 83 TYR A O 1
ATOM 679 N N . GLU A 1 84 ? 9.211 -18.713 -21.741 1.00 38.22 84 GLU A N 1
ATOM 680 C CA . GLU A 1 84 ? 9.666 -20.005 -22.277 1.00 38.22 84 GLU A CA 1
ATOM 681 C C . GLU A 1 84 ? 10.776 -19.731 -23.291 1.00 38.22 84 GLU A C 1
ATOM 683 O O . GLU A 1 84 ? 10.614 -18.769 -24.082 1.00 38.22 84 GLU A O 1
#

pLDDT: mean 72.51, std 18.11, range [36.12, 94.81]

Secondary structure (DSSP, 8-state):
---------HHHHHHHHHHHHHHHHHHHHHHHHHHTT---HHHHHHHHHHHHHHHHHHHHHTT-EETTEEPPGGG--S-SS---

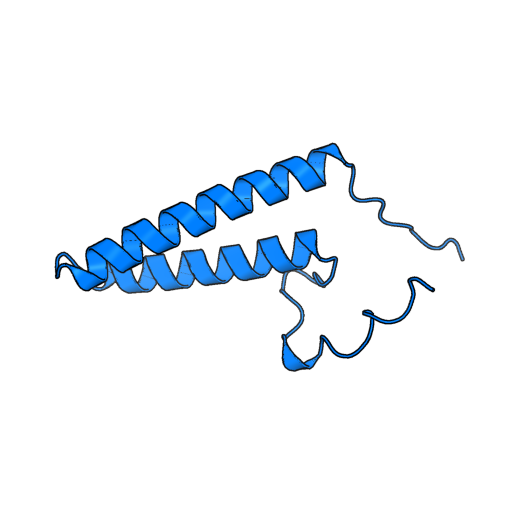Sequence (84 aa):
MGIIEESINRKDLLAEKKKLQELLKKEKEIEHSLTVGTYSEDSWRELQCIRHKISITEAKIDGSFYNGEPVPQTLRMSNTNKYE